Protein AF-A0A7J8G2G6-F1 (afdb_monomer_lite)

Foldseek 3Di:
DVVVLVVLLVVLVVVCVVDVQPLVSLVSQLVSCVVVLVLVSSLVSLVSSVVSPDPQLQSQLVSLQSNLVSCVSVVVLVSSLVSLVSSCVSPVPPVVSVVSNVVSVCVVVVVPPPDDDDDDDDDDDPPPSVPVVVPDDDDDDD

pLDDT: mean 77.69, std 22.77, range [30.47, 97.69]

Organism: Molossus molossus (NCBI:txid27622)

Sequence (142 aa):
MMGQTKEAEKMTSHIVSEETGCLECYRLLSAIYSQQEQHRKALDAIDKALELKPKDPKVISELFFTKGNQLREQNLLDKAFESYKAAVELNPDQAQAWMNMGGIQHIKVGGTMCPHELIMSEPYSWFQTASCCRKISPNWIA

Structure (mmCIF, N/CA/C/O backbone):
data_AF-A0A7J8G2G6-F1
#
_entry.id   AF-A0A7J8G2G6-F1
#
loop_
_atom_site.group_PDB
_atom_site.id
_atom_site.type_symbol
_atom_site.label_atom_id
_atom_site.label_alt_id
_atom_site.label_comp_id
_atom_site.label_asym_id
_atom_site.label_entity_id
_atom_site.label_seq_id
_atom_site.pdbx_PDB_ins_code
_atom_site.Cartn_x
_atom_site.Cartn_y
_atom_site.Cartn_z
_atom_site.occupancy
_atom_site.B_iso_or_equiv
_atom_site.auth_seq_id
_atom_site.auth_comp_id
_atom_site.auth_asym_id
_atom_site.auth_atom_id
_atom_site.pdbx_PDB_model_num
ATOM 1 N N . MET A 1 1 ? 11.811 14.011 15.684 1.00 54.12 1 MET A N 1
ATOM 2 C CA . MET A 1 1 ? 10.817 13.181 14.964 1.00 54.12 1 MET A CA 1
ATOM 3 C C . MET A 1 1 ? 10.464 11.871 15.679 1.00 54.12 1 MET A C 1
ATOM 5 O O . MET A 1 1 ? 9.291 11.545 15.689 1.00 54.12 1 MET A O 1
ATOM 9 N N . MET A 1 2 ? 11.387 11.155 16.346 1.00 53.25 2 MET A N 1
ATOM 10 C CA . MET A 1 2 ? 11.064 9.879 17.038 1.00 53.25 2 MET A CA 1
ATOM 11 C C . MET A 1 2 ? 10.067 9.967 18.215 1.00 53.25 2 MET A C 1
ATOM 13 O O . MET A 1 2 ? 9.444 8.966 18.554 1.00 53.25 2 MET A O 1
ATOM 17 N N . GLY A 1 3 ? 9.930 11.124 18.873 1.00 62.16 3 GLY A N 1
ATOM 18 C CA . GLY A 1 3 ? 8.979 11.287 19.986 1.00 62.16 3 GLY A CA 1
ATOM 19 C C . GLY A 1 3 ? 7.523 11.380 19.521 1.00 62.16 3 GLY A C 1
ATOM 20 O O . GLY A 1 3 ? 6.646 10.739 20.087 1.00 62.16 3 GLY A O 1
ATOM 21 N N . GLN A 1 4 ? 7.288 12.109 18.428 1.00 66.12 4 GLN A N 1
ATOM 22 C CA . GLN A 1 4 ? 5.944 12.371 17.904 1.00 66.12 4 GLN A CA 1
ATOM 23 C C . GLN A 1 4 ? 5.303 11.121 17.283 1.00 66.12 4 GLN A C 1
ATOM 25 O O . GLN A 1 4 ? 4.093 10.940 17.378 1.00 66.12 4 GLN A O 1
ATOM 30 N N . THR A 1 5 ? 6.097 10.216 16.700 1.00 73.38 5 THR A N 1
ATOM 31 C CA . THR A 1 5 ? 5.579 8.972 16.106 1.00 73.38 5 THR A CA 1
ATOM 32 C C . THR A 1 5 ? 5.082 7.965 17.132 1.00 73.38 5 THR A C 1
ATOM 34 O O . THR A 1 5 ? 4.109 7.267 16.866 1.00 73.38 5 THR A O 1
ATOM 37 N N . LYS A 1 6 ? 5.714 7.892 18.308 1.00 79.31 6 LYS A N 1
ATOM 38 C CA . LYS A 1 6 ? 5.301 6.969 19.377 1.00 79.31 6 LYS A CA 1
ATOM 39 C C . LYS A 1 6 ? 4.009 7.415 20.056 1.00 79.31 6 LYS A C 1
ATOM 41 O O . LYS A 1 6 ? 3.160 6.587 20.370 1.00 79.31 6 LYS A O 1
ATOM 46 N N . GLU A 1 7 ? 3.840 8.719 20.260 1.00 82.00 7 GLU A N 1
ATOM 47 C CA . GLU A 1 7 ? 2.578 9.272 20.765 1.00 82.00 7 GLU A CA 1
ATOM 48 C C . GLU A 1 7 ? 1.446 9.082 19.752 1.00 82.00 7 GLU A C 1
ATOM 50 O O . GLU A 1 7 ? 0.359 8.638 20.127 1.00 82.00 7 GLU A O 1
ATOM 55 N N . ALA A 1 8 ? 1.719 9.328 18.465 1.00 79.69 8 ALA A N 1
ATOM 56 C CA . ALA A 1 8 ? 0.765 9.082 17.388 1.00 79.69 8 ALA A CA 1
ATOM 57 C C . ALA A 1 8 ? 0.360 7.601 17.296 1.00 79.69 8 ALA A C 1
ATOM 59 O O . ALA A 1 8 ? -0.822 7.299 17.134 1.00 79.69 8 ALA A O 1
ATOM 60 N N . GLU A 1 9 ? 1.301 6.667 17.467 1.00 84.69 9 GLU A N 1
ATOM 61 C CA . GLU A 1 9 ? 1.000 5.232 17.529 1.00 84.69 9 GLU A CA 1
ATOM 62 C C . GLU A 1 9 ? 0.056 4.908 18.695 1.00 84.69 9 GLU A C 1
ATOM 64 O O . GLU A 1 9 ? -0.936 4.197 18.519 1.00 84.69 9 GLU A O 1
ATOM 69 N N . LYS A 1 10 ? 0.326 5.457 19.885 1.00 85.12 10 LYS A N 1
ATOM 70 C CA . LYS A 1 10 ? -0.497 5.224 21.078 1.00 85.12 10 LYS A CA 1
ATOM 71 C C . LYS A 1 10 ? -1.919 5.763 20.906 1.00 85.12 10 LYS A C 1
ATOM 73 O O . LYS A 1 10 ? -2.874 5.065 21.225 1.00 85.12 10 LYS A O 1
ATOM 78 N N . MET A 1 11 ? -2.067 6.978 20.378 1.00 80.88 11 MET A N 1
ATOM 79 C CA . MET A 1 11 ? -3.387 7.548 20.093 1.00 80.88 11 MET A CA 1
ATOM 80 C C . MET A 1 11 ? -4.135 6.725 19.042 1.00 80.88 11 MET A C 1
ATOM 82 O O . MET A 1 11 ? -5.286 6.355 19.256 1.00 80.88 11 MET A O 1
ATOM 86 N N . THR A 1 12 ? -3.474 6.369 17.940 1.00 81.69 12 THR A N 1
ATOM 87 C CA . THR A 1 12 ? -4.137 5.650 16.842 1.00 81.69 12 THR A CA 1
ATOM 88 C C . THR A 1 12 ? -4.510 4.217 17.241 1.00 81.69 12 THR A C 1
ATOM 90 O O . THR A 1 12 ? -5.569 3.730 16.860 1.00 81.69 12 THR A O 1
ATOM 93 N N . SER A 1 13 ? -3.694 3.544 18.060 1.00 80.69 13 SER A N 1
ATOM 94 C CA . SER A 1 13 ? -4.015 2.207 18.588 1.00 80.69 13 SER A CA 1
ATOM 95 C C . SER A 1 13 ? -5.178 2.212 19.583 1.00 80.69 13 SER A C 1
ATOM 97 O O . SER A 1 13 ? -5.980 1.280 19.559 1.00 80.69 13 SER A O 1
ATOM 99 N N . HIS A 1 14 ? -5.319 3.263 20.398 1.00 83.25 14 HIS A N 1
ATOM 100 C CA . HIS A 1 14 ? -6.497 3.448 21.249 1.00 83.25 14 HIS A CA 1
ATOM 101 C C . HIS A 1 14 ? -7.769 3.574 20.406 1.00 83.25 14 HIS A C 1
ATOM 103 O O . HIS A 1 14 ? -8.722 2.830 20.620 1.00 83.25 14 HIS A O 1
ATOM 109 N N . ILE A 1 15 ? -7.745 4.431 19.381 1.00 80.56 15 ILE A N 1
ATOM 110 C CA . ILE A 1 15 ? -8.896 4.639 18.490 1.00 80.56 15 ILE A CA 1
ATOM 111 C C . ILE A 1 15 ? -9.282 3.334 17.790 1.00 80.56 15 ILE A C 1
ATOM 113 O O . ILE A 1 15 ? -10.451 2.981 17.759 1.00 80.56 15 ILE A O 1
ATOM 117 N N . VAL A 1 16 ? -8.311 2.563 17.293 1.00 81.94 16 VAL A N 1
ATOM 118 C CA . VAL A 1 16 ? -8.588 1.261 16.658 1.00 81.94 16 VAL A CA 1
ATOM 119 C C . VAL A 1 16 ? -9.203 0.246 17.631 1.00 81.94 16 VAL A C 1
ATOM 121 O O . VAL A 1 16 ? -9.940 -0.640 17.199 1.00 81.94 16 VAL A O 1
ATOM 124 N N . SER A 1 17 ? -8.910 0.346 18.931 1.00 77.38 17 SER A N 1
ATOM 125 C CA . SER A 1 17 ? -9.513 -0.530 19.944 1.00 77.38 17 SER A CA 1
ATOM 126 C C . SER A 1 17 ? -10.962 -0.166 20.278 1.00 77.38 17 SER A C 1
ATOM 128 O O . SER A 1 17 ? -11.737 -1.049 20.637 1.00 77.38 17 SER A O 1
ATOM 130 N N . GLU A 1 18 ? -11.335 1.105 20.120 1.00 76.62 18 GLU A N 1
ATOM 131 C CA . GLU A 1 18 ? -12.692 1.605 20.367 1.00 76.62 18 GLU A CA 1
ATOM 132 C C . GLU A 1 18 ? -13.566 1.517 19.109 1.00 76.62 18 GLU A C 1
ATOM 134 O O . GLU A 1 18 ? -14.717 1.085 19.166 1.00 76.62 18 GLU A O 1
ATOM 139 N N . GLU A 1 19 ? -13.000 1.860 17.953 1.00 71.44 19 GLU A N 1
ATOM 140 C CA . GLU A 1 19 ? -13.659 1.870 16.652 1.00 71.44 19 GLU A CA 1
ATOM 141 C C . GLU A 1 19 ? -13.083 0.774 15.745 1.00 71.44 19 GLU A C 1
ATOM 143 O O . GLU A 1 19 ? -12.137 0.965 14.970 1.00 71.44 19 GLU A O 1
ATOM 148 N N . THR A 1 20 ? -13.707 -0.402 15.801 1.00 66.75 20 THR A N 1
ATOM 149 C CA . THR A 1 20 ? -13.423 -1.525 14.898 1.00 66.75 20 THR A CA 1
ATOM 150 C C . THR A 1 20 ? -13.982 -1.229 13.501 1.00 66.75 20 THR A C 1
ATOM 152 O O . THR A 1 20 ? -15.063 -1.669 13.127 1.00 66.75 20 THR A O 1
ATOM 155 N N . GLY A 1 21 ? -13.257 -0.426 12.718 1.00 75.25 21 GLY A N 1
ATOM 156 C CA . GLY A 1 21 ? -13.668 -0.056 11.355 1.00 75.25 21 GLY A CA 1
ATOM 157 C C . GLY A 1 21 ? -13.020 1.199 10.768 1.00 75.25 21 GLY A C 1
ATOM 158 O O . GLY A 1 21 ? -13.336 1.577 9.640 1.00 75.25 21 GLY A O 1
ATOM 159 N N . CYS A 1 22 ? -12.119 1.859 11.498 1.00 86.38 22 CYS A N 1
ATOM 160 C CA . CYS A 1 22 ? -11.480 3.082 11.026 1.00 86.38 22 CYS A CA 1
ATOM 161 C C . CYS A 1 22 ? -10.383 2.791 9.979 1.00 86.38 22 CYS A C 1
ATOM 163 O O . CYS A 1 22 ? -9.222 2.534 10.308 1.00 86.38 22 CYS A O 1
ATOM 165 N N . LEU A 1 23 ? -10.748 2.870 8.693 1.00 89.94 23 LEU A N 1
ATOM 166 C CA . LEU A 1 23 ? -9.821 2.723 7.562 1.00 89.94 23 LEU A CA 1
ATOM 167 C C . LEU A 1 23 ? -8.642 3.699 7.642 1.00 89.94 23 LEU A C 1
ATOM 169 O O . LEU A 1 23 ? -7.491 3.311 7.438 1.00 89.94 23 LEU A O 1
ATOM 173 N N . GLU A 1 24 ? -8.929 4.958 7.969 1.00 88.75 24 GLU A N 1
ATOM 174 C CA . GLU A 1 24 ? -7.901 5.996 8.039 1.00 88.75 24 GLU A CA 1
ATOM 175 C C . GLU A 1 24 ? -6.933 5.760 9.201 1.00 88.75 24 GLU A C 1
ATOM 177 O O . GLU A 1 24 ? -5.736 6.002 9.076 1.00 88.75 24 GLU A O 1
ATOM 182 N N . CYS A 1 25 ? -7.408 5.173 10.298 1.00 90.00 25 CYS A N 1
ATOM 183 C CA . CYS A 1 25 ? -6.564 4.805 11.425 1.00 90.00 25 CYS A CA 1
ATOM 184 C C . CYS A 1 25 ? -5.554 3.722 11.031 1.00 90.00 25 CYS A C 1
ATOM 186 O O . CYS A 1 25 ? -4.379 3.823 11.377 1.00 90.00 25 CYS A O 1
ATOM 188 N N . TYR A 1 26 ? -5.966 2.714 10.255 1.00 92.25 26 TYR A N 1
ATOM 189 C CA . TYR A 1 26 ? -5.033 1.706 9.746 1.00 92.25 26 TYR A CA 1
ATOM 190 C C . TYR A 1 26 ? -4.052 2.271 8.711 1.00 92.25 26 TYR A C 1
ATOM 192 O O . TYR A 1 26 ? -2.876 1.899 8.725 1.00 92.25 26 TYR A O 1
ATOM 200 N N . ARG A 1 27 ? -4.481 3.224 7.874 1.00 92.62 27 ARG A N 1
ATOM 201 C CA . ARG A 1 27 ? -3.581 3.963 6.972 1.00 92.62 27 ARG A CA 1
ATOM 202 C C . ARG A 1 27 ? -2.525 4.743 7.753 1.00 92.62 27 ARG A C 1
ATOM 204 O O . ARG A 1 27 ? -1.332 4.575 7.495 1.00 92.62 27 ARG A O 1
ATOM 211 N N . LEU A 1 28 ? -2.941 5.509 8.759 1.00 91.50 28 LEU A N 1
ATOM 212 C CA . LEU A 1 28 ? -2.044 6.254 9.644 1.00 91.50 28 LEU A CA 1
ATOM 213 C C . LEU A 1 28 ? -1.090 5.325 10.403 1.00 91.50 28 LEU A C 1
ATOM 215 O O . LEU A 1 28 ? 0.115 5.574 10.413 1.00 91.50 28 LEU A O 1
ATOM 219 N N . LEU A 1 29 ? -1.583 4.215 10.965 1.00 92.00 29 LEU A N 1
ATOM 220 C CA . LEU A 1 29 ? -0.737 3.211 11.619 1.00 92.00 29 LEU A CA 1
ATOM 221 C C . LEU A 1 29 ? 0.307 2.640 10.663 1.00 92.00 29 LEU A C 1
ATOM 223 O O . LEU A 1 29 ? 1.473 2.535 11.036 1.00 92.00 29 LEU A O 1
ATOM 227 N N . SER A 1 30 ? -0.076 2.309 9.428 1.00 93.69 30 SER A N 1
ATOM 228 C CA . SER A 1 30 ? 0.876 1.792 8.443 1.00 93.69 30 SER A CA 1
ATOM 229 C C . SER A 1 30 ? 1.986 2.795 8.119 1.00 93.69 30 SER A C 1
ATOM 231 O O . SER A 1 30 ? 3.155 2.413 8.054 1.00 93.69 30 SER A O 1
ATOM 233 N N . ALA A 1 31 ? 1.652 4.084 8.004 1.00 91.31 31 ALA A N 1
ATOM 234 C CA . ALA A 1 31 ? 2.619 5.149 7.762 1.00 91.31 31 ALA A CA 1
ATOM 235 C C . ALA A 1 31 ? 3.560 5.346 8.961 1.00 91.31 31 ALA A C 1
ATOM 237 O O . ALA A 1 31 ? 4.776 5.458 8.787 1.00 91.31 31 ALA A O 1
ATOM 238 N N . ILE A 1 32 ? 3.017 5.317 10.182 1.00 91.75 32 ILE A N 1
ATOM 239 C CA . ILE A 1 32 ? 3.803 5.389 11.418 1.00 91.75 32 ILE A CA 1
ATOM 240 C C . ILE A 1 32 ? 4.766 4.199 11.500 1.00 91.75 32 ILE A C 1
ATOM 242 O O . ILE A 1 32 ? 5.960 4.396 11.725 1.00 91.75 32 ILE A O 1
ATOM 246 N N . TYR A 1 33 ? 4.288 2.975 11.264 1.00 92.94 33 TYR A N 1
ATOM 247 C CA . TYR A 1 33 ? 5.135 1.782 11.281 1.00 92.94 33 TYR A CA 1
ATOM 248 C C . TYR A 1 33 ? 6.190 1.785 10.179 1.00 92.94 33 TYR A C 1
ATOM 250 O O . TYR A 1 33 ? 7.322 1.382 10.442 1.00 92.94 33 TYR A O 1
ATOM 258 N N . SER A 1 34 ? 5.864 2.297 8.990 1.00 91.38 34 SER A N 1
ATOM 259 C CA . SER A 1 34 ? 6.839 2.492 7.916 1.00 91.38 34 SER A CA 1
ATOM 260 C C . SER A 1 34 ? 7.955 3.450 8.330 1.00 91.38 34 SER A C 1
ATOM 262 O O . SER A 1 34 ? 9.114 3.177 8.044 1.00 91.38 34 SER A O 1
ATOM 264 N N . GLN A 1 35 ? 7.634 4.563 9.000 1.00 90.19 35 GLN A N 1
ATOM 265 C CA . GLN A 1 35 ? 8.645 5.521 9.461 1.00 90.19 35 GLN A CA 1
ATOM 266 C C . GLN A 1 35 ? 9.514 4.957 10.594 1.00 90.19 35 GLN A C 1
ATOM 268 O O . GLN A 1 35 ? 10.646 5.390 10.783 1.00 90.19 35 GLN A O 1
ATOM 273 N N . GLN A 1 36 ? 8.990 3.994 11.350 1.00 90.81 36 GLN A N 1
ATOM 274 C CA . GLN A 1 36 ? 9.730 3.280 12.388 1.00 90.81 36 GLN A CA 1
ATOM 275 C C . GLN A 1 36 ? 10.481 2.043 11.859 1.00 90.81 36 GLN A C 1
ATOM 277 O O . GLN A 1 36 ? 10.985 1.271 12.671 1.00 90.81 36 GLN A O 1
ATOM 282 N N . GLU A 1 37 ? 10.502 1.810 10.539 1.00 90.88 37 GLU A N 1
ATOM 283 C CA . GLU A 1 37 ? 11.100 0.620 9.901 1.00 90.88 37 GLU A CA 1
ATOM 284 C C . GLU A 1 37 ? 10.508 -0.713 10.415 1.00 90.88 37 GLU A C 1
ATOM 286 O O . GLU A 1 37 ? 11.054 -1.804 10.240 1.00 90.88 37 GLU A O 1
ATOM 291 N N . GLN A 1 38 ? 9.321 -0.661 11.028 1.00 93.31 38 GLN A N 1
ATOM 292 C CA . GLN A 1 38 ? 8.589 -1.831 11.503 1.00 93.31 38 GLN A CA 1
ATOM 293 C C . GLN A 1 38 ? 7.760 -2.428 10.360 1.00 93.31 38 GLN A C 1
ATOM 295 O O . GLN A 1 38 ? 6.534 -2.512 10.433 1.00 93.31 38 GLN A O 1
ATOM 300 N N . HIS A 1 39 ? 8.438 -2.874 9.299 1.00 93.69 39 HIS A N 1
ATOM 301 C CA . HIS A 1 39 ? 7.813 -3.294 8.038 1.00 93.69 39 HIS A CA 1
ATOM 302 C C . HIS A 1 39 ? 6.722 -4.360 8.209 1.00 93.69 39 HIS A C 1
ATOM 304 O O . HIS A 1 39 ? 5.687 -4.290 7.557 1.00 93.69 39 HIS A O 1
ATOM 310 N N . ARG A 1 40 ? 6.908 -5.323 9.125 1.00 94.44 40 ARG A N 1
ATOM 311 C CA . ARG A 1 40 ? 5.889 -6.350 9.416 1.00 94.44 40 ARG A CA 1
ATOM 312 C C . ARG A 1 40 ? 4.592 -5.744 9.958 1.00 94.44 40 ARG A C 1
ATOM 314 O O . ARG A 1 40 ? 3.531 -6.031 9.426 1.00 94.44 40 ARG A O 1
ATOM 321 N N . LYS A 1 41 ? 4.680 -4.851 10.948 1.00 93.81 41 LYS A N 1
ATOM 322 C CA . LYS A 1 41 ? 3.492 -4.184 11.504 1.00 93.81 41 LYS A CA 1
ATOM 323 C C . LYS A 1 41 ? 2.838 -3.241 10.498 1.00 93.81 41 LYS A C 1
ATOM 325 O O . LYS A 1 41 ? 1.618 -3.109 10.489 1.00 93.81 41 LYS A O 1
ATOM 330 N N . ALA A 1 42 ? 3.638 -2.598 9.645 1.00 95.38 42 ALA A N 1
ATOM 331 C CA . ALA A 1 42 ? 3.118 -1.776 8.561 1.00 95.38 42 ALA A CA 1
ATOM 332 C C . ALA A 1 42 ? 2.287 -2.617 7.580 1.00 95.38 42 ALA A C 1
ATOM 334 O O . ALA A 1 42 ? 1.179 -2.217 7.236 1.00 95.38 42 ALA A O 1
ATOM 335 N N . LEU A 1 43 ? 2.786 -3.795 7.189 1.00 96.62 43 LEU A N 1
ATOM 336 C CA . LEU A 1 43 ? 2.056 -4.739 6.340 1.00 96.62 43 LEU A CA 1
ATOM 337 C C . LEU A 1 43 ? 0.761 -5.224 7.002 1.00 96.62 43 LEU A C 1
ATOM 339 O O . LEU A 1 43 ? -0.284 -5.148 6.365 1.00 96.62 43 LEU A O 1
ATOM 343 N N . ASP A 1 44 ? 0.800 -5.608 8.280 1.00 95.06 44 ASP A N 1
ATOM 344 C CA . ASP A 1 44 ? -0.400 -6.034 9.016 1.00 95.06 44 ASP A CA 1
ATOM 345 C C . ASP A 1 44 ? -1.468 -4.927 9.064 1.00 95.06 44 ASP A C 1
ATOM 347 O O . ASP A 1 44 ? -2.662 -5.188 8.919 1.00 95.06 44 ASP A O 1
ATOM 351 N N . ALA A 1 45 ? -1.055 -3.669 9.260 1.00 94.19 45 ALA A N 1
ATOM 352 C CA . ALA A 1 45 ? -1.968 -2.529 9.246 1.00 94.19 45 ALA A CA 1
ATOM 353 C C . ALA A 1 45 ? -2.570 -2.289 7.850 1.00 94.19 45 ALA A C 1
ATOM 355 O O . ALA A 1 45 ? -3.761 -2.005 7.740 1.00 94.19 45 ALA A O 1
ATOM 356 N N . ILE A 1 46 ? -1.777 -2.443 6.786 1.00 96.00 46 ILE A N 1
ATOM 357 C CA . ILE A 1 46 ? -2.258 -2.326 5.401 1.00 96.00 46 ILE A CA 1
ATOM 358 C C . ILE A 1 46 ? -3.250 -3.441 5.070 1.00 96.00 46 ILE A C 1
ATOM 360 O O . ILE A 1 46 ? -4.286 -3.172 4.465 1.00 96.00 46 ILE A O 1
ATOM 364 N N . ASP A 1 47 ? -2.969 -4.675 5.480 1.00 95.31 47 ASP A N 1
ATOM 365 C CA . ASP A 1 47 ? -3.853 -5.810 5.222 1.00 95.31 47 ASP A CA 1
ATOM 366 C C . ASP A 1 47 ? -5.199 -5.624 5.939 1.00 95.31 47 ASP A C 1
ATOM 368 O O . ASP A 1 47 ? -6.246 -5.749 5.305 1.00 95.31 47 ASP A O 1
ATOM 372 N N . LYS A 1 48 ? -5.193 -5.154 7.195 1.00 93.38 48 LYS A N 1
ATOM 373 C CA . LYS A 1 48 ? -6.424 -4.748 7.898 1.00 93.38 48 LYS A CA 1
ATOM 374 C C . LYS A 1 48 ? -7.167 -3.616 7.187 1.00 93.38 48 LYS A C 1
ATOM 376 O O . LYS A 1 48 ? -8.390 -3.651 7.092 1.00 93.38 48 LYS A O 1
ATOM 381 N N . ALA A 1 49 ? -6.457 -2.620 6.652 1.00 93.94 49 ALA A N 1
ATOM 382 C CA . ALA A 1 49 ? -7.080 -1.549 5.873 1.00 93.94 49 ALA A CA 1
ATOM 383 C C . ALA A 1 49 ? -7.777 -2.086 4.606 1.00 93.94 49 ALA A C 1
ATOM 385 O O . ALA A 1 49 ? -8.866 -1.631 4.259 1.00 93.94 49 ALA A O 1
ATOM 386 N N . LEU A 1 50 ? -7.180 -3.070 3.930 1.00 93.31 50 LEU A N 1
ATOM 387 C CA . LEU A 1 50 ? -7.768 -3.720 2.756 1.00 93.31 50 LEU A CA 1
ATOM 388 C C . LEU A 1 50 ? -8.966 -4.617 3.123 1.00 93.31 50 LEU A C 1
ATOM 390 O O . LEU A 1 50 ? -9.945 -4.654 2.375 1.00 93.31 50 LEU A O 1
ATOM 394 N N . GLU A 1 51 ? -8.940 -5.283 4.282 1.00 93.75 51 GLU A N 1
ATOM 395 C CA . GLU A 1 51 ? -10.058 -6.088 4.807 1.00 93.75 51 GLU A CA 1
ATOM 396 C C . GLU A 1 51 ? -11.322 -5.261 5.076 1.00 93.75 51 GLU A C 1
ATOM 398 O O . GLU A 1 51 ? -12.435 -5.763 4.904 1.00 93.75 51 GLU A O 1
ATOM 403 N N . LEU A 1 52 ? -11.168 -3.974 5.410 1.00 91.44 52 LEU A N 1
ATOM 404 C CA . LEU A 1 52 ? -12.285 -3.032 5.556 1.00 91.44 52 LEU A CA 1
ATOM 405 C C . LEU A 1 52 ? -12.978 -2.686 4.227 1.00 91.44 52 LEU A C 1
ATOM 407 O O . LEU A 1 52 ? -13.972 -1.960 4.233 1.00 91.44 52 LEU A O 1
ATOM 411 N N . LYS A 1 53 ? -12.484 -3.213 3.098 1.00 89.69 53 LYS A N 1
ATOM 412 C CA . LYS A 1 53 ? -13.028 -3.026 1.744 1.00 89.69 53 LYS A CA 1
ATOM 413 C C . LYS A 1 53 ? -13.262 -1.542 1.422 1.00 89.69 53 LYS A C 1
ATOM 415 O O . LYS A 1 53 ? -14.415 -1.110 1.306 1.00 89.69 53 LYS A O 1
ATOM 420 N N . PRO A 1 54 ? -12.180 -0.753 1.259 1.00 91.19 54 PRO A N 1
ATOM 421 C CA . PRO A 1 54 ? -12.294 0.642 0.854 1.00 91.19 54 PRO A CA 1
ATOM 422 C C . PRO A 1 54 ? -13.120 0.760 -0.429 1.00 91.19 54 PRO A C 1
ATOM 424 O O . PRO A 1 54 ? -12.995 -0.066 -1.329 1.00 91.19 54 PRO A O 1
ATOM 427 N N . LYS A 1 55 ? -13.954 1.798 -0.529 1.00 92.44 55 LYS A N 1
ATOM 428 C CA . LYS A 1 55 ? -14.771 2.039 -1.732 1.00 92.44 55 LYS A CA 1
ATOM 429 C C . LYS A 1 55 ? -14.050 2.863 -2.796 1.00 92.44 55 LYS A C 1
ATOM 431 O O . LYS A 1 55 ? -14.427 2.789 -3.959 1.00 92.44 55 LYS A O 1
ATOM 436 N N . ASP A 1 56 ? -13.061 3.660 -2.397 1.00 93.50 56 ASP A N 1
ATOM 437 C CA . ASP A 1 56 ? -12.321 4.539 -3.301 1.00 93.50 56 ASP A CA 1
ATOM 438 C C . ASP A 1 56 ? -11.110 3.799 -3.903 1.00 93.50 56 ASP A C 1
ATOM 440 O O . ASP A 1 56 ? -10.179 3.464 -3.161 1.00 93.50 56 ASP A O 1
ATOM 444 N N . PRO A 1 57 ? -11.070 3.573 -5.232 1.00 92.19 57 PRO A N 1
ATOM 445 C CA . PRO A 1 57 ? -9.939 2.941 -5.908 1.00 92.19 57 PRO A CA 1
ATOM 446 C C . PRO A 1 57 ? -8.602 3.645 -5.663 1.00 92.19 57 PRO A C 1
ATOM 448 O O . PRO A 1 57 ? -7.568 2.981 -5.625 1.00 92.19 57 PRO A O 1
ATOM 451 N N . LYS A 1 58 ? -8.599 4.969 -5.451 1.00 93.44 58 LYS A N 1
ATOM 452 C CA . LYS A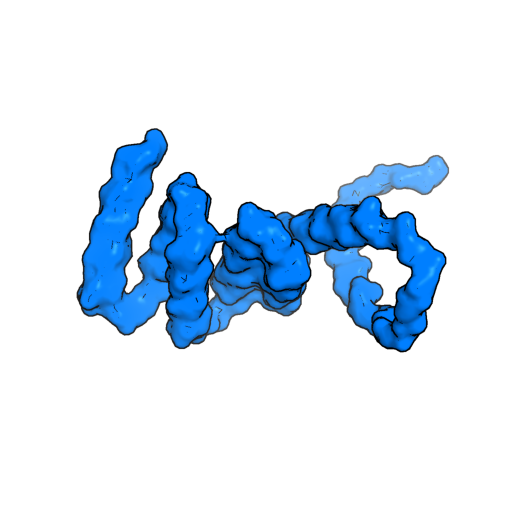 1 58 ? -7.374 5.720 -5.142 1.00 93.44 58 LYS A CA 1
ATOM 453 C C . LYS A 1 58 ? -6.806 5.319 -3.788 1.00 93.44 58 LYS A C 1
ATOM 455 O O . LYS A 1 58 ? -5.606 5.096 -3.672 1.00 93.44 58 LYS A O 1
ATOM 460 N N . VAL A 1 59 ? -7.670 5.143 -2.790 1.00 94.44 59 VAL A N 1
ATOM 461 C CA . VAL A 1 59 ? -7.265 4.686 -1.456 1.00 94.44 59 VAL A CA 1
ATOM 462 C C . VAL A 1 59 ? -6.719 3.261 -1.516 1.00 94.44 59 VAL A C 1
ATOM 464 O O . VAL A 1 59 ? -5.685 2.978 -0.914 1.00 94.44 59 VAL A O 1
ATOM 467 N N . ILE A 1 60 ? -7.369 2.373 -2.276 1.00 95.50 60 ILE A N 1
ATOM 468 C CA . ILE A 1 60 ? -6.887 0.999 -2.488 1.00 95.50 60 ILE A CA 1
ATOM 469 C C . ILE A 1 60 ? -5.522 1.014 -3.201 1.00 95.50 60 ILE A C 1
ATOM 471 O O . ILE A 1 60 ? -4.601 0.312 -2.787 1.00 95.50 60 ILE A O 1
ATOM 475 N N . SER A 1 61 ? -5.363 1.851 -4.230 1.00 95.62 61 SER A N 1
ATOM 476 C CA . SER A 1 61 ? -4.096 2.032 -4.946 1.00 95.62 61 SER A CA 1
ATOM 477 C C . SER A 1 61 ? -2.970 2.492 -4.014 1.00 95.62 61 SER A C 1
ATOM 479 O O . SER A 1 61 ? -1.891 1.904 -4.002 1.00 95.62 61 SER A O 1
ATOM 481 N N . GLU A 1 62 ? -3.218 3.492 -3.168 1.00 95.50 62 GLU A N 1
ATOM 482 C CA . GLU A 1 62 ? -2.242 3.972 -2.184 1.00 95.50 62 GLU A CA 1
ATOM 483 C C . GLU A 1 62 ? -1.853 2.902 -1.153 1.00 95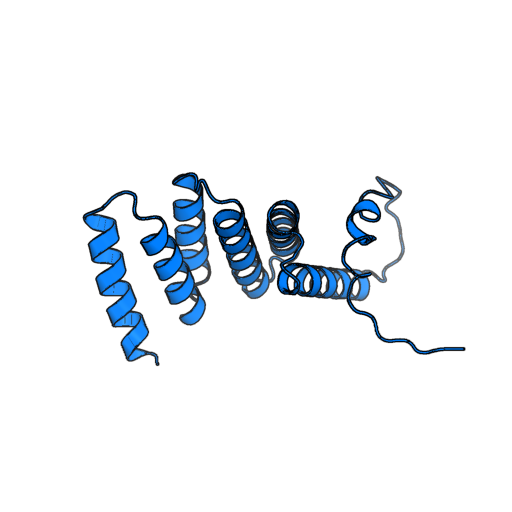.50 62 GLU A C 1
ATOM 485 O O . GLU A 1 62 ? -0.684 2.817 -0.764 1.00 95.50 62 GLU A O 1
ATOM 490 N N . LEU A 1 63 ? -2.801 2.060 -0.729 1.00 96.50 63 LEU A N 1
ATOM 491 C CA . LEU A 1 63 ? -2.522 0.929 0.159 1.00 96.50 63 LEU A CA 1
ATOM 492 C C . LEU A 1 63 ? -1.595 -0.087 -0.518 1.00 96.50 63 LEU A C 1
ATOM 494 O O . LEU A 1 63 ? -0.587 -0.481 0.071 1.00 96.50 63 LEU A O 1
ATOM 498 N N . PHE A 1 64 ? -1.873 -0.460 -1.770 1.00 97.62 64 PHE A N 1
ATOM 499 C CA . PHE A 1 64 ? -1.008 -1.355 -2.542 1.00 97.62 64 PHE A CA 1
ATOM 500 C C . PHE A 1 64 ? 0.374 -0.754 -2.823 1.00 97.62 64 PHE A C 1
ATOM 502 O O . PHE A 1 64 ? 1.383 -1.450 -2.708 1.00 97.62 64 PHE A O 1
ATOM 509 N N . PHE A 1 65 ? 0.453 0.546 -3.104 1.00 97.25 65 PHE A N 1
ATOM 510 C CA . PHE A 1 65 ? 1.725 1.248 -3.255 1.00 97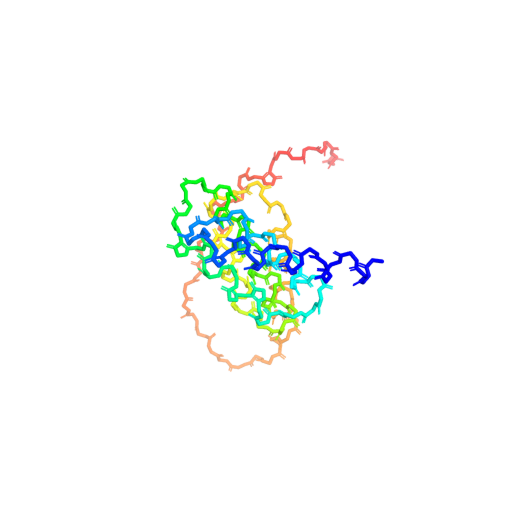.25 65 PHE A CA 1
ATOM 511 C C . PHE A 1 65 ? 2.554 1.210 -1.969 1.00 97.25 65 PHE A C 1
ATOM 513 O O . PHE A 1 65 ? 3.740 0.871 -1.988 1.00 97.25 65 PHE A O 1
ATOM 520 N N . THR A 1 66 ? 1.919 1.499 -0.832 1.00 96.25 66 THR A N 1
ATOM 521 C CA . THR A 1 66 ? 2.578 1.460 0.478 1.00 96.25 66 THR A CA 1
ATOM 522 C C . THR A 1 66 ? 3.027 0.039 0.815 1.00 96.25 66 THR A C 1
ATOM 524 O O . THR A 1 66 ? 4.151 -0.146 1.285 1.00 96.25 66 THR A O 1
ATOM 527 N N . LYS A 1 67 ? 2.211 -0.976 0.492 1.00 97.69 67 LYS A N 1
ATOM 528 C CA . LYS A 1 67 ? 2.558 -2.400 0.622 1.00 97.69 67 LYS A CA 1
ATOM 529 C C . LYS A 1 67 ? 3.793 -2.751 -0.202 1.00 97.69 67 LYS A C 1
ATOM 531 O O . LYS A 1 67 ? 4.721 -3.364 0.322 1.00 97.69 67 LYS A O 1
ATOM 536 N N . GLY A 1 68 ? 3.835 -2.303 -1.457 1.00 97.25 68 GLY A N 1
ATOM 537 C CA . GLY A 1 68 ? 4.984 -2.473 -2.342 1.00 97.25 68 GLY A CA 1
ATOM 538 C C . GLY A 1 68 ? 6.260 -1.878 -1.752 1.00 97.25 68 GLY A C 1
ATOM 539 O O . GLY A 1 68 ? 7.290 -2.549 -1.736 1.00 97.25 68 GLY A O 1
ATOM 540 N N . ASN A 1 69 ? 6.180 -0.674 -1.172 1.00 96.62 69 ASN A N 1
ATOM 541 C CA . ASN A 1 69 ? 7.323 -0.045 -0.504 1.00 96.62 69 ASN A CA 1
ATOM 542 C C . ASN A 1 69 ? 7.832 -0.890 0.670 1.00 96.62 69 ASN A C 1
ATOM 544 O O . ASN A 1 69 ? 9.025 -1.168 0.725 1.00 96.62 69 ASN A O 1
ATOM 548 N N . GLN A 1 70 ? 6.949 -1.369 1.555 1.00 97.38 70 GLN A N 1
ATOM 549 C CA . GLN A 1 70 ? 7.370 -2.207 2.689 1.00 97.38 70 GLN A CA 1
ATOM 550 C C . GLN A 1 70 ? 8.011 -3.525 2.236 1.00 97.38 70 GLN A C 1
ATOM 552 O O . GLN A 1 70 ? 9.010 -3.959 2.804 1.00 97.38 70 GLN A O 1
ATOM 557 N N . LEU A 1 71 ? 7.461 -4.158 1.197 1.00 96.94 71 LEU A N 1
ATOM 558 C CA . LEU A 1 71 ? 8.007 -5.396 0.634 1.00 96.94 71 LEU A CA 1
ATOM 559 C C . LEU A 1 71 ? 9.368 -5.170 -0.029 1.00 96.94 71 LEU A C 1
ATOM 561 O O . LEU A 1 71 ? 10.250 -6.023 0.075 1.00 96.94 71 LEU A O 1
ATOM 565 N N . ARG A 1 72 ? 9.557 -4.017 -0.678 1.00 94.94 72 ARG A N 1
ATOM 566 C CA . ARG A 1 72 ? 10.836 -3.618 -1.268 1.00 94.94 72 ARG A CA 1
ATOM 567 C C . ARG A 1 72 ? 11.910 -3.429 -0.197 1.00 94.94 72 ARG A C 1
ATOM 569 O O . ARG A 1 72 ? 13.009 -3.935 -0.391 1.00 94.94 72 ARG A O 1
ATOM 576 N N . GLU A 1 73 ? 11.594 -2.783 0.930 1.00 94.12 73 GLU A N 1
ATOM 577 C CA . GLU A 1 73 ? 12.531 -2.657 2.066 1.00 94.12 73 GLU A CA 1
ATOM 578 C C . GLU A 1 73 ? 12.924 -4.026 2.649 1.00 94.12 73 GLU A C 1
ATOM 580 O O . GLU A 1 73 ? 14.046 -4.226 3.103 1.00 94.12 73 GLU A O 1
ATOM 585 N N . GLN A 1 74 ? 12.032 -5.017 2.567 1.00 94.50 74 GLN A N 1
ATOM 586 C CA . GLN A 1 74 ? 12.317 -6.406 2.946 1.00 94.50 74 GLN A CA 1
ATOM 587 C C . GLN A 1 74 ? 13.022 -7.225 1.848 1.00 94.50 74 GLN A C 1
ATOM 589 O O . GLN A 1 74 ? 13.176 -8.437 1.999 1.00 94.50 74 GLN A O 1
ATOM 594 N N . ASN A 1 75 ? 13.430 -6.600 0.737 1.00 92.69 75 ASN A N 1
ATOM 595 C CA . ASN A 1 75 ? 14.018 -7.245 -0.443 1.00 92.69 75 ASN A CA 1
ATOM 596 C C . ASN A 1 75 ? 13.121 -8.322 -1.099 1.00 92.69 75 ASN A C 1
ATOM 598 O O . ASN A 1 75 ? 13.589 -9.181 -1.846 1.00 92.69 75 ASN A O 1
ATOM 602 N N . LEU A 1 76 ? 11.808 -8.277 -0.861 1.00 94.31 76 LEU A N 1
ATOM 603 C CA . LEU A 1 76 ? 10.817 -9.164 -1.476 1.00 94.31 76 LEU A CA 1
ATOM 604 C C . LEU A 1 76 ? 10.353 -8.578 -2.816 1.00 94.31 76 LEU A C 1
ATOM 606 O O . LEU A 1 76 ? 9.182 -8.239 -2.997 1.00 94.31 76 LEU A O 1
ATOM 610 N N . LEU A 1 77 ? 11.296 -8.435 -3.750 1.00 92.69 77 LEU A N 1
ATOM 611 C CA . LEU A 1 77 ? 11.121 -7.650 -4.977 1.00 92.69 77 LEU A CA 1
ATOM 612 C C . LEU A 1 77 ? 9.994 -8.166 -5.885 1.00 92.69 77 LEU A C 1
ATOM 614 O O . LEU A 1 77 ? 9.281 -7.360 -6.479 1.00 92.69 77 LEU A O 1
ATOM 618 N N . ASP A 1 78 ? 9.778 -9.482 -5.959 1.00 92.31 78 ASP A N 1
ATOM 619 C CA . ASP A 1 78 ? 8.667 -10.068 -6.725 1.00 92.31 78 ASP A CA 1
ATOM 620 C C . ASP A 1 78 ? 7.306 -9.620 -6.187 1.00 92.31 78 ASP A C 1
ATOM 622 O O . ASP A 1 78 ? 6.457 -9.132 -6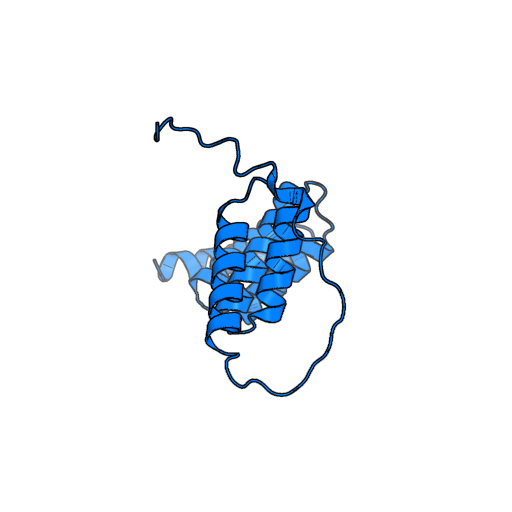.930 1.00 92.31 78 ASP A O 1
ATOM 626 N N . LYS A 1 79 ? 7.118 -9.716 -4.867 1.00 94.88 79 LYS A N 1
ATOM 627 C CA . LYS A 1 79 ? 5.868 -9.315 -4.209 1.00 94.88 79 LYS A CA 1
ATOM 628 C C . LYS A 1 79 ? 5.675 -7.800 -4.249 1.00 94.88 79 LYS A C 1
ATOM 630 O O . LYS A 1 79 ? 4.542 -7.328 -4.361 1.00 94.88 79 LYS A O 1
ATOM 635 N N . ALA A 1 80 ? 6.768 -7.041 -4.157 1.00 96.69 80 ALA A N 1
ATOM 636 C CA . ALA A 1 80 ? 6.737 -5.593 -4.305 1.00 96.69 80 ALA A CA 1
ATOM 637 C C . ALA A 1 80 ? 6.256 -5.199 -5.708 1.00 96.69 80 ALA A C 1
ATOM 639 O O . ALA A 1 80 ? 5.371 -4.356 -5.828 1.00 96.69 80 ALA A O 1
ATOM 640 N N . PHE A 1 81 ? 6.766 -5.860 -6.753 1.00 95.94 81 PHE A N 1
ATOM 641 C CA . PHE A 1 81 ? 6.352 -5.624 -8.135 1.00 95.94 81 PHE A CA 1
ATOM 642 C C . PHE A 1 81 ? 4.856 -5.883 -8.343 1.00 95.94 81 PHE A C 1
ATOM 644 O O . PHE A 1 81 ? 4.169 -5.012 -8.869 1.00 95.94 81 PHE A O 1
ATOM 651 N N . GLU A 1 82 ? 4.333 -7.018 -7.870 1.00 96.44 82 GLU A N 1
ATOM 652 C CA . GLU A 1 82 ? 2.893 -7.313 -7.959 1.00 96.44 82 GLU A CA 1
ATOM 653 C C . GLU A 1 82 ? 2.039 -6.301 -7.181 1.00 96.44 82 GLU A C 1
ATOM 655 O O . GLU A 1 82 ? 0.972 -5.898 -7.639 1.00 96.44 82 GLU A O 1
ATOM 660 N N . SER A 1 83 ? 2.527 -5.820 -6.033 1.00 97.12 83 SER A N 1
ATOM 661 C CA . SER A 1 83 ? 1.826 -4.783 -5.264 1.00 97.12 83 SER A CA 1
ATOM 662 C C . SER A 1 83 ? 1.784 -3.453 -6.022 1.00 97.12 83 SER A C 1
ATOM 664 O O . SER A 1 83 ? 0.735 -2.821 -6.101 1.00 97.12 83 SER A O 1
ATOM 666 N N . TYR A 1 84 ? 2.890 -3.033 -6.639 1.00 95.69 84 TYR A N 1
ATOM 667 C CA . TYR A 1 84 ? 2.896 -1.828 -7.473 1.00 95.69 84 TYR A CA 1
ATOM 668 C C . TYR A 1 84 ? 2.033 -1.982 -8.726 1.00 95.69 84 TYR A C 1
ATOM 670 O O . TYR A 1 84 ? 1.352 -1.033 -9.109 1.00 95.69 84 TYR A O 1
ATOM 678 N N . LYS A 1 85 ? 2.005 -3.177 -9.324 1.00 94.94 85 LYS A N 1
ATOM 679 C CA . LYS A 1 85 ? 1.137 -3.493 -10.460 1.00 94.94 85 LYS A CA 1
ATOM 680 C C . LYS A 1 85 ? -0.340 -3.315 -10.094 1.00 94.94 85 LYS A C 1
ATOM 682 O O . LYS A 1 85 ? -1.050 -2.586 -10.781 1.00 94.94 85 LYS A O 1
ATOM 687 N N . ALA A 1 86 ? -0.776 -3.884 -8.970 1.00 94.38 86 ALA A N 1
ATOM 688 C CA . ALA A 1 86 ? -2.137 -3.696 -8.467 1.00 94.38 86 ALA A CA 1
ATOM 689 C C . ALA A 1 86 ? -2.459 -2.211 -8.202 1.00 94.38 86 ALA A C 1
ATOM 691 O O . ALA A 1 86 ? -3.570 -1.750 -8.464 1.00 94.38 86 ALA A O 1
ATOM 692 N N . ALA A 1 87 ? -1.480 -1.431 -7.729 1.00 95.56 87 ALA A N 1
ATOM 693 C CA . ALA A 1 87 ? -1.660 0.001 -7.510 1.00 95.56 87 ALA A CA 1
ATOM 694 C C . ALA A 1 87 ? -1.905 0.777 -8.818 1.00 95.56 87 ALA A C 1
ATOM 696 O O . AL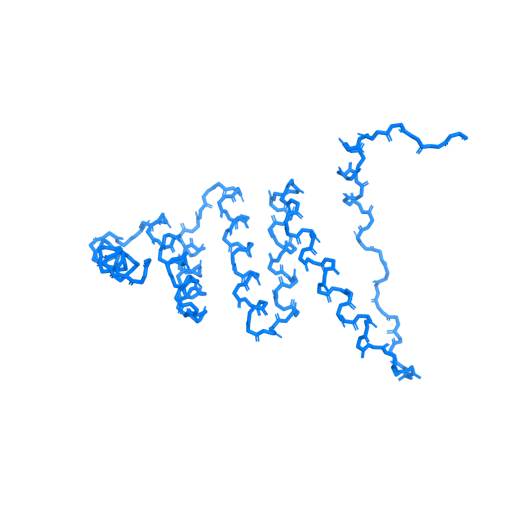A A 1 87 ? -2.811 1.614 -8.854 1.00 95.56 87 ALA A O 1
ATOM 697 N N . VAL A 1 88 ? -1.150 0.491 -9.888 1.00 93.50 88 VAL A N 1
ATOM 698 C CA . VAL A 1 88 ? -1.298 1.181 -11.187 1.00 93.50 88 VAL A CA 1
ATOM 699 C C . VAL A 1 88 ? -2.510 0.714 -11.990 1.00 93.50 88 VAL A C 1
ATOM 701 O O . VAL A 1 88 ? -3.041 1.490 -12.779 1.00 93.50 88 VAL A O 1
ATOM 704 N N . GLU A 1 89 ? -2.988 -0.515 -11.776 1.00 93.62 89 GLU A N 1
ATOM 705 C CA . GLU A 1 89 ? -4.256 -0.994 -12.349 1.00 93.62 89 GLU A CA 1
ATOM 706 C C . GLU A 1 89 ? -5.455 -0.193 -11.814 1.00 93.62 89 GLU A C 1
ATOM 708 O O . GLU A 1 89 ? -6.410 0.067 -12.544 1.00 93.62 89 GLU A O 1
ATOM 713 N N . LEU A 1 90 ? -5.383 0.245 -10.553 1.00 92.12 90 LEU A N 1
ATOM 714 C CA . LEU A 1 90 ? -6.411 1.062 -9.901 1.00 92.12 90 LEU A CA 1
ATOM 715 C C . LEU A 1 90 ? -6.220 2.566 -10.136 1.00 92.12 90 LEU A C 1
ATOM 717 O O . LEU A 1 90 ? -7.197 3.306 -10.246 1.00 92.12 90 LEU A O 1
ATOM 721 N N . ASN A 1 91 ? -4.969 3.026 -10.186 1.00 91.00 91 ASN A N 1
ATOM 722 C CA . ASN A 1 91 ? -4.609 4.418 -10.429 1.00 91.00 91 ASN A CA 1
ATOM 723 C C . ASN A 1 91 ? -3.403 4.510 -11.384 1.00 91.00 91 ASN A C 1
ATOM 725 O O . ASN A 1 91 ? -2.254 4.575 -10.931 1.00 91.00 91 ASN A O 1
ATOM 729 N N . PRO A 1 92 ? -3.648 4.566 -12.703 1.00 91.38 92 PRO A N 1
ATOM 730 C CA . PRO A 1 92 ? -2.583 4.621 -13.703 1.00 91.38 92 PRO A CA 1
ATOM 731 C C . PRO A 1 92 ? -1.676 5.854 -13.594 1.00 91.38 92 PRO A C 1
ATOM 733 O O . PRO A 1 92 ? -0.535 5.807 -14.057 1.00 91.38 92 PRO A O 1
ATOM 736 N N . ASP A 1 93 ? -2.156 6.932 -12.964 1.00 90.00 93 ASP A N 1
ATOM 737 C CA . ASP A 1 93 ? -1.445 8.210 -12.829 1.00 90.00 93 ASP A CA 1
ATOM 738 C C . ASP A 1 93 ? -0.409 8.211 -11.688 1.00 90.00 93 ASP A C 1
ATOM 740 O O . ASP A 1 93 ? 0.313 9.191 -11.492 1.00 90.00 93 ASP A O 1
ATOM 744 N N . GLN A 1 94 ? -0.292 7.116 -10.927 1.00 88.12 94 GLN A N 1
ATOM 745 C CA . GLN A 1 94 ? 0.683 6.987 -9.846 1.00 88.12 94 GLN A CA 1
ATOM 746 C C . GLN A 1 94 ? 2.099 6.730 -10.393 1.00 88.12 94 GLN A C 1
ATOM 748 O O . GLN A 1 94 ? 2.622 5.614 -10.366 1.00 88.12 94 GLN A O 1
ATOM 753 N N . ALA A 1 95 ? 2.750 7.790 -10.876 1.00 91.12 95 ALA A N 1
ATOM 754 C CA . ALA A 1 95 ? 4.075 7.735 -11.500 1.00 91.12 95 ALA A CA 1
ATOM 755 C C . ALA A 1 95 ? 5.143 7.045 -10.627 1.00 91.12 95 ALA A C 1
ATOM 757 O O . ALA A 1 95 ? 5.991 6.320 -11.150 1.00 91.12 95 ALA A O 1
ATOM 758 N N . GLN A 1 96 ? 5.086 7.208 -9.298 1.00 92.44 96 GLN A N 1
ATOM 759 C CA . GLN A 1 96 ? 6.048 6.574 -8.390 1.00 92.44 96 GLN A CA 1
ATOM 760 C C . GLN A 1 96 ? 5.985 5.038 -8.435 1.00 92.44 96 GLN A C 1
ATOM 762 O O . GLN A 1 96 ? 7.019 4.383 -8.313 1.00 92.44 96 GLN A O 1
ATOM 767 N N . ALA A 1 97 ? 4.800 4.451 -8.632 1.00 91.44 97 ALA A N 1
ATOM 768 C CA . ALA A 1 97 ? 4.648 3.000 -8.726 1.00 91.44 97 ALA A CA 1
ATOM 769 C C . ALA A 1 97 ? 5.315 2.454 -9.996 1.00 91.44 97 ALA A C 1
ATOM 771 O O . ALA A 1 97 ? 6.079 1.492 -9.921 1.00 91.44 97 ALA A 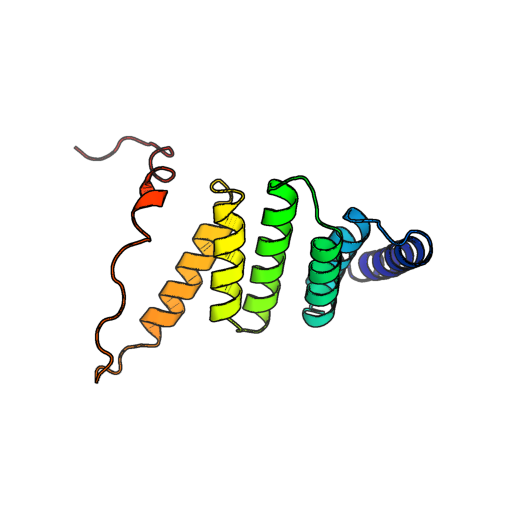O 1
ATOM 772 N N . TRP A 1 98 ? 5.129 3.131 -11.135 1.00 93.06 98 TRP A N 1
ATOM 773 C CA . TRP A 1 98 ? 5.814 2.802 -12.389 1.00 93.06 98 TRP A CA 1
ATOM 774 C C . TRP A 1 98 ? 7.337 2.884 -12.262 1.00 93.06 98 TRP A C 1
ATOM 776 O O . TRP A 1 98 ? 8.045 1.978 -12.706 1.00 93.06 98 TRP A O 1
ATOM 786 N N . MET A 1 99 ? 7.850 3.935 -11.614 1.00 94.00 99 MET A N 1
ATOM 787 C CA . MET A 1 99 ? 9.288 4.085 -11.368 1.00 94.00 99 MET A CA 1
ATOM 788 C C . MET A 1 99 ? 9.842 2.936 -10.516 1.00 94.00 99 MET A C 1
ATOM 790 O O . MET A 1 99 ? 10.869 2.351 -10.866 1.00 94.00 99 MET A O 1
ATOM 794 N N . ASN A 1 100 ? 9.148 2.567 -9.437 1.00 93.69 100 ASN A N 1
ATOM 795 C CA . ASN A 1 100 ? 9.568 1.468 -8.569 1.00 93.69 100 ASN A CA 1
ATOM 796 C C . ASN A 1 100 ? 9.529 0.109 -9.288 1.00 93.69 100 ASN A C 1
ATOM 798 O O . ASN A 1 100 ? 10.451 -0.692 -9.132 1.00 93.69 100 ASN A O 1
ATOM 802 N N . MET A 1 101 ? 8.514 -0.141 -10.122 1.00 94.69 101 MET A N 1
ATOM 803 C CA . MET A 1 101 ? 8.441 -1.339 -10.969 1.00 94.69 101 MET A CA 1
ATOM 804 C C . MET A 1 101 ? 9.610 -1.413 -11.954 1.00 94.69 101 MET A C 1
ATOM 806 O O . MET A 1 101 ? 10.239 -2.465 -12.073 1.00 94.69 101 MET A O 1
ATOM 810 N N . GLY A 1 102 ? 9.933 -0.301 -12.622 1.00 91.56 102 GLY A N 1
ATOM 811 C CA . GLY A 1 102 ? 11.082 -0.210 -13.523 1.00 91.56 102 GLY A CA 1
ATOM 812 C C . GLY A 1 102 ? 12.408 -0.479 -12.808 1.00 91.56 102 GLY A C 1
ATOM 813 O O . GLY A 1 102 ? 13.224 -1.256 -13.300 1.00 91.56 102 GLY A O 1
ATOM 814 N N . GLY A 1 103 ? 12.592 0.083 -11.609 1.00 91.19 103 GLY A N 1
ATOM 815 C CA . GLY A 1 103 ? 13.765 -0.176 -10.770 1.00 91.19 103 GLY A CA 1
ATOM 816 C C . GLY A 1 103 ? 13.908 -1.652 -10.386 1.00 91.19 103 GLY A C 1
ATOM 817 O O . GLY A 1 103 ? 14.991 -2.219 -10.510 1.00 91.19 103 GLY A O 1
ATOM 818 N N . ILE A 1 104 ? 12.808 -2.306 -9.996 1.00 90.56 104 ILE A N 1
ATOM 819 C CA . ILE A 1 104 ? 12.801 -3.746 -9.691 1.00 90.56 104 ILE A CA 1
ATOM 820 C C . ILE A 1 104 ? 13.167 -4.577 -10.924 1.00 90.56 104 ILE A C 1
ATOM 822 O O . ILE A 1 104 ? 13.983 -5.493 -10.828 1.00 90.56 104 ILE A O 1
ATOM 826 N N . GLN A 1 105 ? 12.591 -4.263 -12.085 1.00 87.19 105 GLN A N 1
ATOM 827 C CA . GLN A 1 105 ? 12.894 -4.972 -13.330 1.00 87.19 105 GLN A CA 1
ATOM 828 C C . GLN A 1 105 ? 14.364 -4.812 -13.725 1.00 87.19 105 GLN A C 1
ATOM 830 O O . GLN A 1 105 ? 15.012 -5.794 -14.075 1.00 87.19 105 GLN A O 1
ATOM 835 N N . HIS A 1 106 ? 14.927 -3.612 -13.580 1.00 85.00 106 HIS A N 1
ATOM 836 C CA . HIS A 1 106 ? 16.349 -3.382 -13.824 1.00 85.00 106 HIS A CA 1
ATOM 837 C C . HIS A 1 106 ? 17.241 -4.226 -12.899 1.00 85.00 106 HIS A C 1
ATOM 839 O O . HIS A 1 106 ? 18.215 -4.813 -13.362 1.00 85.00 106 HIS A O 1
ATOM 845 N N . ILE A 1 107 ? 16.895 -4.348 -11.611 1.00 85.44 107 ILE A N 1
ATOM 846 C CA . ILE A 1 107 ? 17.628 -5.204 -10.661 1.00 85.44 107 ILE A CA 1
ATOM 847 C C . ILE A 1 107 ? 17.562 -6.679 -11.086 1.00 85.44 107 ILE A C 1
ATOM 849 O O . ILE A 1 107 ? 18.579 -7.369 -11.067 1.00 85.44 107 ILE A O 1
ATOM 853 N N . LYS A 1 108 ? 16.391 -7.162 -11.517 1.00 78.62 108 LYS A N 1
ATOM 854 C CA . LYS A 1 108 ? 16.213 -8.550 -11.979 1.00 78.62 108 LYS A CA 1
ATOM 855 C C . LYS A 1 108 ? 16.996 -8.852 -13.253 1.00 78.62 108 LYS A C 1
ATOM 857 O O . LYS A 1 108 ? 17.671 -9.877 -13.326 1.00 78.62 108 LYS A O 1
ATOM 862 N N . VAL A 1 109 ? 16.932 -7.959 -14.239 1.00 71.12 109 VAL A N 1
ATOM 863 C CA . VAL A 1 109 ? 17.648 -8.095 -15.518 1.00 71.12 109 VAL A CA 1
ATOM 864 C C . VAL A 1 109 ? 19.161 -7.967 -15.309 1.00 71.12 109 VAL A C 1
ATOM 866 O O . VAL A 1 109 ? 19.927 -8.737 -15.878 1.00 71.12 109 VAL A O 1
ATOM 869 N N . GLY A 1 110 ? 19.603 -7.075 -14.419 1.00 60.38 110 GLY A N 1
ATOM 870 C CA . GLY A 1 110 ? 21.009 -6.957 -14.021 1.00 60.38 110 GLY A CA 1
ATOM 871 C C . GLY A 1 110 ? 21.547 -8.164 -13.239 1.00 60.38 110 GLY A C 1
ATOM 872 O O . GLY A 1 110 ? 22.758 -8.361 -13.195 1.00 60.38 110 GLY A O 1
ATOM 873 N N . GLY A 1 111 ? 20.668 -8.985 -12.651 1.00 53.41 111 GLY A N 1
ATOM 874 C CA . GLY A 1 111 ? 21.015 -10.220 -11.941 1.00 53.41 111 GLY A CA 1
ATOM 875 C C . GLY A 1 111 ? 20.913 -11.506 -12.773 1.00 53.41 111 GLY A C 1
ATOM 876 O O . GLY A 1 111 ? 21.331 -12.559 -12.299 1.00 53.41 111 GLY A O 1
ATOM 877 N N . THR A 1 112 ? 20.376 -11.453 -13.998 1.00 47.03 112 THR A N 1
ATOM 878 C CA . THR A 1 112 ? 20.084 -12.637 -14.833 1.00 47.03 112 THR A CA 1
ATOM 879 C C . THR A 1 112 ? 20.914 -12.678 -16.116 1.00 47.03 112 THR A C 1
ATOM 881 O O . THR A 1 112 ? 20.399 -12.875 -17.212 1.00 47.03 112 THR A O 1
ATOM 884 N N . MET A 1 113 ? 22.240 -12.578 -15.979 1.00 40.69 113 MET A N 1
ATOM 885 C CA . MET A 1 113 ? 23.169 -13.018 -17.026 1.00 40.69 113 MET A CA 1
ATOM 886 C C . MET A 1 113 ? 23.914 -14.285 -16.593 1.00 40.69 113 MET A C 1
ATOM 888 O O . MET A 1 113 ? 25.123 -14.281 -16.398 1.00 40.69 113 MET A O 1
ATOM 892 N N . CYS A 1 114 ? 23.172 -15.385 -16.482 1.00 32.81 114 CYS A N 1
ATOM 893 C CA . CYS A 1 114 ? 23.703 -16.731 -16.690 1.00 32.81 114 CYS A CA 1
ATOM 894 C C . CYS A 1 114 ? 22.784 -17.404 -17.721 1.00 32.81 114 CYS A C 1
ATOM 896 O O . CYS A 1 114 ? 21.674 -17.795 -17.364 1.00 32.81 114 CYS A O 1
ATOM 898 N N . PRO A 1 115 ? 23.170 -17.483 -19.008 1.00 43.53 115 PRO A N 1
ATOM 899 C CA . PRO A 1 115 ? 22.283 -17.967 -20.050 1.00 43.53 115 PRO A CA 1
ATOM 900 C C . PRO A 1 115 ? 22.398 -19.488 -20.159 1.00 43.53 115 PRO A C 1
ATOM 902 O O . PRO A 1 115 ? 23.297 -19.990 -20.833 1.00 43.53 115 PRO A O 1
ATOM 905 N N . HIS A 1 116 ? 21.477 -20.230 -19.546 1.00 35.84 116 HIS A N 1
ATOM 906 C CA . HIS A 1 116 ? 21.114 -21.542 -20.081 1.00 35.84 116 HIS A CA 1
ATOM 907 C C . HIS A 1 116 ? 19.730 -21.991 -19.617 1.00 35.84 116 HIS A C 1
ATOM 909 O O . HIS A 1 116 ? 19.577 -22.509 -18.528 1.00 35.84 116 HIS A O 1
ATOM 915 N N . GLU A 1 117 ? 18.755 -21.879 -20.516 1.00 39.16 117 GLU A N 1
ATOM 916 C CA . GLU A 1 117 ? 17.436 -22.523 -20.430 1.00 39.16 117 GLU A CA 1
ATOM 917 C C . GLU A 1 117 ? 16.357 -21.791 -19.618 1.00 39.16 117 GLU A C 1
ATOM 919 O O . GLU A 1 117 ? 16.630 -21.041 -18.690 1.00 39.16 117 GLU A O 1
ATOM 924 N N . LEU A 1 118 ? 15.108 -22.057 -20.023 1.00 37.50 118 LEU A N 1
ATOM 925 C CA . LEU A 1 118 ? 13.837 -21.364 -19.758 1.00 37.50 118 LEU A CA 1
ATOM 926 C C . LEU A 1 118 ? 13.515 -20.327 -20.847 1.00 37.50 118 LEU A C 1
ATOM 928 O O . LEU A 1 118 ? 13.652 -19.122 -20.682 1.00 37.50 118 LEU A O 1
ATOM 932 N N . ILE A 1 119 ? 13.269 -20.769 -22.084 1.00 38.53 119 ILE A N 1
ATOM 933 C CA . ILE A 1 119 ? 11.994 -21.360 -22.546 1.00 38.53 119 ILE A CA 1
ATOM 934 C C . ILE A 1 119 ? 10.803 -20.469 -22.172 1.00 38.53 119 ILE A C 1
ATOM 936 O O . ILE A 1 119 ? 10.283 -20.501 -21.063 1.00 38.53 119 ILE A O 1
ATOM 940 N N . MET A 1 120 ? 10.406 -19.690 -23.178 1.00 40.84 120 MET A N 1
ATOM 941 C CA . MET A 1 120 ? 9.064 -19.205 -23.496 1.00 40.84 120 MET A CA 1
ATOM 942 C C . MET A 1 120 ? 7.940 -19.594 -22.518 1.00 40.84 120 MET A C 1
ATOM 944 O O . MET A 1 120 ? 7.441 -20.716 -22.548 1.00 40.84 120 MET A O 1
ATOM 948 N N . SER A 1 121 ? 7.413 -18.616 -21.785 1.00 36.97 121 SER A N 1
ATOM 949 C CA . SER A 1 121 ? 5.960 -18.488 -21.639 1.00 36.97 121 SER A CA 1
ATOM 950 C C . SER A 1 121 ? 5.587 -17.009 -21.497 1.00 36.97 121 SER A C 1
ATOM 952 O O . SER A 1 121 ? 6.077 -16.317 -20.613 1.00 36.97 121 SER A O 1
ATOM 954 N N . GLU A 1 122 ? 4.746 -16.559 -22.435 1.00 32.56 122 GLU A N 1
ATOM 955 C CA . GLU A 1 122 ? 4.016 -15.279 -22.485 1.00 32.56 122 GLU A CA 1
ATOM 956 C C . GLU A 1 122 ? 4.830 -13.986 -22.744 1.00 32.56 122 GLU A C 1
ATOM 958 O O . GLU A 1 122 ? 5.113 -13.209 -21.827 1.00 32.56 122 GLU A O 1
ATOM 963 N N . PRO A 1 123 ? 5.143 -13.656 -24.013 1.00 49.56 123 PRO A N 1
ATOM 964 C CA . PRO A 1 123 ? 5.444 -12.286 -24.396 1.00 49.56 123 PRO A CA 1
ATOM 965 C C . PRO A 1 123 ? 4.115 -11.527 -24.600 1.00 49.56 123 PRO A C 1
ATOM 967 O O . PRO A 1 123 ? 3.189 -12.052 -25.205 1.00 49.56 123 PRO A O 1
ATOM 970 N N . TYR A 1 124 ? 4.056 -10.261 -24.181 1.00 43.19 124 TYR A N 1
ATOM 971 C CA . TYR A 1 124 ? 2.982 -9.287 -24.468 1.00 43.19 124 TYR A CA 1
ATOM 972 C C . TYR A 1 124 ? 1.713 -9.298 -23.592 1.00 43.19 124 TYR A C 1
ATOM 974 O O . TYR A 1 124 ? 0.634 -9.688 -24.019 1.00 43.19 124 TYR A O 1
ATOM 982 N N . SER A 1 125 ? 1.781 -8.606 -22.450 1.00 38.25 125 SER A N 1
ATOM 983 C CA . SER A 1 125 ? 0.643 -7.775 -21.994 1.00 38.25 125 SER A CA 1
ATOM 984 C C . SER A 1 125 ? 1.034 -6.354 -21.555 1.00 38.25 125 SER A C 1
ATOM 986 O O . SER A 1 125 ? 0.181 -5.477 -21.448 1.00 38.25 125 SER A O 1
ATOM 988 N N . TRP A 1 126 ? 2.332 -6.062 -21.418 1.00 40.25 126 TRP A N 1
ATOM 989 C CA . TRP A 1 126 ? 2.839 -4.767 -20.940 1.00 40.25 126 TRP A CA 1
ATOM 990 C C . TRP A 1 126 ? 2.712 -3.594 -21.929 1.00 40.25 126 TRP A C 1
ATOM 992 O O . TRP A 1 126 ? 2.927 -2.449 -21.545 1.00 40.25 126 TRP A O 1
ATOM 1002 N N . PHE A 1 127 ? 2.348 -3.836 -23.193 1.00 36.53 127 PHE A N 1
ATOM 1003 C CA . PHE A 1 127 ? 2.291 -2.779 -24.213 1.00 36.53 127 PHE A CA 1
ATOM 1004 C C . PHE A 1 127 ? 0.968 -1.995 -24.280 1.00 36.53 127 PHE A C 1
ATOM 1006 O O . PHE A 1 127 ? 0.911 -1.003 -25.004 1.00 36.53 127 PHE A O 1
ATOM 1013 N N . GLN A 1 128 ? -0.082 -2.353 -23.528 1.00 35.12 128 GLN A N 1
ATOM 1014 C CA . GLN A 1 128 ? -1.357 -1.614 -23.604 1.00 35.12 128 GLN A CA 1
ATOM 1015 C C . GLN A 1 128 ? -1.458 -0.385 -22.680 1.00 35.12 128 GLN A C 1
ATOM 1017 O O . GLN A 1 128 ? -2.308 0.470 -22.915 1.00 35.12 128 GLN A O 1
ATOM 1022 N N . THR A 1 129 ? -0.569 -0.202 -21.699 1.00 41.94 129 THR A N 1
ATOM 1023 C CA . THR A 1 129 ? -0.576 0.999 -20.832 1.00 41.94 129 THR A CA 1
ATOM 1024 C C . THR A 1 129 ? 0.384 2.104 -21.288 1.00 41.94 129 THR A C 1
ATOM 1026 O O . THR A 1 129 ? 0.406 3.189 -20.703 1.00 41.94 129 THR A O 1
ATOM 1029 N N . ALA A 1 130 ? 1.097 1.911 -22.406 1.00 39.69 130 ALA A N 1
ATOM 1030 C CA . ALA A 1 130 ? 1.993 2.901 -23.022 1.00 39.69 130 ALA A CA 1
ATOM 1031 C C . ALA A 1 130 ? 1.273 4.130 -23.639 1.00 39.69 130 ALA A C 1
ATOM 1033 O O . ALA A 1 130 ? 1.838 4.834 -24.479 1.00 39.69 130 ALA A O 1
ATOM 1034 N N . SER A 1 131 ? 0.038 4.420 -23.218 1.00 35.47 131 SER A N 1
ATOM 1035 C CA . SER A 1 131 ? -0.692 5.644 -23.566 1.00 35.47 131 SER A CA 1
ATOM 1036 C C . SER A 1 131 ? -0.479 6.794 -22.570 1.00 35.47 131 SER A C 1
ATOM 1038 O O . SER A 1 131 ? -0.700 7.943 -22.948 1.00 35.47 131 SER A O 1
ATOM 1040 N N . CYS A 1 132 ? 0.008 6.556 -21.342 1.00 35.41 132 CYS A N 1
ATOM 1041 C CA . CYS A 1 132 ? 0.174 7.650 -20.365 1.00 35.41 132 CYS A CA 1
ATOM 1042 C C . CYS A 1 132 ? 1.527 8.380 -20.432 1.00 35.41 132 CYS A C 1
ATOM 1044 O O . CYS A 1 132 ? 1.573 9.585 -20.188 1.00 35.41 132 CYS A O 1
ATOM 1046 N N . CYS A 1 133 ? 2.612 7.737 -20.887 1.00 34.97 133 CYS A N 1
ATOM 1047 C CA . CYS A 1 133 ? 3.889 8.441 -21.103 1.00 34.97 133 CYS A CA 1
ATOM 1048 C C . CYS A 1 133 ? 3.847 9.461 -22.259 1.00 34.97 133 CYS A C 1
ATOM 1050 O O . CYS A 1 133 ? 4.795 10.216 -22.444 1.00 34.97 133 CYS A O 1
ATOM 1052 N N . ARG A 1 134 ? 2.750 9.533 -23.028 1.00 34.28 134 ARG A N 1
ATOM 1053 C CA . ARG A 1 134 ? 2.599 10.464 -24.158 1.00 34.28 134 ARG A CA 1
ATOM 1054 C C . ARG A 1 134 ? 2.025 11.841 -23.773 1.00 34.28 134 ARG A C 1
ATOM 1056 O O . ARG A 1 134 ? 1.724 12.632 -24.661 1.00 34.28 134 ARG A O 1
ATOM 1063 N N . LYS A 1 135 ? 1.866 12.142 -22.475 1.00 34.97 135 LYS A N 1
ATOM 1064 C CA . LYS A 1 135 ? 1.361 13.443 -21.979 1.00 34.97 135 LYS A CA 1
ATOM 1065 C C . LYS A 1 135 ? 2.401 14.344 -21.305 1.00 34.97 135 LYS A C 1
ATOM 1067 O O . LYS A 1 135 ? 2.030 15.380 -20.764 1.00 34.97 135 LYS A O 1
ATOM 1072 N N . ILE A 1 136 ? 3.688 14.021 -21.398 1.00 37.50 136 ILE A N 1
ATOM 1073 C CA . ILE A 1 136 ? 4.762 14.958 -21.044 1.00 37.50 136 ILE A CA 1
ATOM 1074 C C . ILE A 1 136 ? 5.511 15.300 -22.335 1.00 37.50 136 ILE A C 1
ATOM 1076 O O . ILE A 1 136 ? 6.489 14.657 -22.696 1.00 37.50 136 ILE A O 1
ATOM 1080 N N . SER A 1 137 ? 4.987 16.280 -23.076 1.00 30.47 137 SER A N 1
ATOM 1081 C CA . SER A 1 137 ? 5.746 16.969 -24.129 1.00 30.47 137 SER A CA 1
ATOM 1082 C C . SER A 1 137 ? 6.846 17.802 -23.460 1.00 30.47 137 SER A C 1
ATOM 1084 O O . SER A 1 137 ? 6.585 18.443 -22.439 1.00 30.47 137 SER A O 1
ATOM 1086 N N . PRO A 1 138 ? 8.065 17.794 -24.011 1.00 35.97 138 PRO A N 1
ATOM 1087 C CA . PRO A 1 138 ? 8.417 18.914 -24.871 1.00 35.97 138 PRO A CA 1
ATOM 1088 C C . PRO A 1 138 ? 8.995 18.453 -26.214 1.00 35.97 138 PRO A C 1
ATOM 1090 O O . PRO A 1 138 ? 9.778 17.508 -26.283 1.00 35.97 138 PRO A O 1
ATOM 1093 N N . ASN A 1 139 ? 8.610 19.173 -27.274 1.00 39.97 139 ASN A N 1
ATOM 1094 C CA . ASN A 1 139 ? 9.369 19.348 -28.518 1.00 39.97 139 ASN A CA 1
ATOM 1095 C C . ASN A 1 139 ? 10.872 19.181 -28.291 1.00 39.97 139 ASN A C 1
ATOM 1097 O O . ASN A 1 139 ? 11.347 19.863 -27.403 1.00 39.97 139 ASN A O 1
ATOM 1101 N N . TRP A 1 140 ? 11.550 18.352 -29.089 1.00 37.50 140 TRP A N 1
ATOM 1102 C CA . TRP A 1 140 ? 12.973 18.326 -29.509 1.00 37.50 140 TRP A CA 1
ATOM 1103 C C . TRP A 1 140 ? 13.173 16.868 -29.981 1.00 37.50 140 TRP A C 1
ATOM 1105 O O . TRP A 1 140 ? 13.066 15.945 -29.184 1.00 37.50 140 TRP A O 1
ATOM 1115 N N . ILE A 1 141 ? 13.284 16.543 -31.268 1.00 33.25 141 ILE A N 1
ATOM 1116 C CA . ILE A 1 141 ? 14.451 16.743 -32.134 1.00 33.25 141 ILE A CA 1
ATOM 1117 C C . ILE A 1 141 ? 13.949 16.667 -33.590 1.00 33.25 141 ILE A C 1
ATOM 1119 O O . ILE A 1 141 ? 13.311 15.682 -33.969 1.00 33.25 141 ILE A O 1
ATOM 1123 N N . ALA A 1 142 ? 14.232 17.712 -34.367 1.00 37.59 142 ALA A N 1
ATOM 1124 C CA . ALA A 1 142 ? 14.367 17.654 -35.820 1.00 37.59 142 ALA A CA 1
ATOM 1125 C C . ALA A 1 142 ? 15.864 17.622 -36.147 1.00 37.59 142 ALA A C 1
ATOM 1127 O O . ALA A 1 142 ? 16.631 18.192 -35.332 1.00 37.59 142 ALA A O 1
#

InterPro domains:
  IPR011990 Tetratricopeptide-like helical domain superfamily [G3DSA:1.25.40.10] (1-62)
  IPR011990 Tetratricopeptide-like helical domain superfamily [G3DSA:1.25.40.10] (63-108)
  IPR011990 Tetratricopeptide-like helical domain superfamily [SSF48452] (2-104)
  IPR019734 Tetratricopeptide repeat [PF13181] (26-56)
  IPR019734 Tetratricopeptide repeat [PS50005] (23-56)
  IPR019734 Tetratricopeptide repeat [PS50005] (61-94)
  IPR019734 Tetratricopeptide repeat [SM00028] (23-56)
  IPR019734 Tetratricopeptide repeat [SM00028] (61-94)
  IPR052943 TMTC O-mannosyl-transferase [PTHR44809] (1-108)

Radius of gyration: 18.67 Å; chains: 1; bounding box: 38×42×57 Å

Secondary structure (DSSP, 8-state):
-HHHHHHHHHHHHHHHHH-TT-HHHHHHHHHHHHHTT-HHHHHHHHHHHHHT--S-HHHHHHHHHHHHHHHHHTT-HHHHHHHHHHHHHH-TT-HHHHHHHHHHHHHHHHH-------------STTSSTTSGGG-------